Protein AF-A0A0C3Q5L2-F1 (afdb_monomer)

pLDDT: mean 72.26, std 12.94, range [43.62, 95.56]

Structure (mmCIF, N/CA/C/O backbone):
data_AF-A0A0C3Q5L2-F1
#
_entry.id   AF-A0A0C3Q5L2-F1
#
loop_
_atom_site.group_PDB
_atom_site.id
_atom_site.type_symbol
_atom_site.label_atom_id
_atom_site.label_alt_id
_atom_site.label_comp_id
_atom_site.label_asym_id
_atom_site.label_entity_id
_atom_site.label_seq_id
_atom_site.pdbx_PDB_ins_code
_atom_site.Cartn_x
_atom_site.Cartn_y
_atom_site.Cartn_z
_atom_site.occupancy
_atom_site.B_iso_or_equiv
_atom_site.auth_seq_id
_atom_site.auth_comp_id
_atom_site.auth_asym_id
_atom_site.auth_atom_id
_atom_site.pdbx_PDB_model_num
ATOM 1 N N . MET A 1 1 ? -9.678 -14.837 99.992 1.00 43.62 1 MET A N 1
ATOM 2 C CA . MET A 1 1 ? -10.426 -15.796 99.148 1.00 43.62 1 MET A CA 1
ATOM 3 C C . MET A 1 1 ? -9.946 -15.639 97.710 1.00 43.62 1 MET A C 1
ATOM 5 O O . MET A 1 1 ? -10.302 -14.660 97.074 1.00 43.62 1 MET A O 1
ATOM 9 N N . THR A 1 2 ? -9.096 -16.551 97.228 1.00 47.56 2 THR A N 1
ATOM 10 C CA . THR A 1 2 ? -8.549 -16.561 95.856 1.00 47.56 2 THR A CA 1
ATOM 11 C C . THR A 1 2 ? -9.044 -17.826 95.166 1.00 47.56 2 THR A C 1
ATOM 13 O O . THR A 1 2 ? -8.783 -18.924 95.652 1.00 47.56 2 THR A O 1
ATOM 16 N N . THR A 1 3 ? -9.792 -17.677 94.071 1.00 60.19 3 THR A N 1
ATOM 17 C CA . THR A 1 3 ? -10.343 -18.797 93.295 1.00 60.19 3 THR A CA 1
ATOM 18 C C . THR A 1 3 ? -9.450 -19.125 92.098 1.00 60.19 3 THR A C 1
ATOM 20 O O . THR A 1 3 ? -9.036 -18.239 91.349 1.00 60.19 3 THR A O 1
ATOM 23 N N . LYS A 1 4 ? -9.132 -20.415 91.951 1.00 56.88 4 LYS A N 1
AT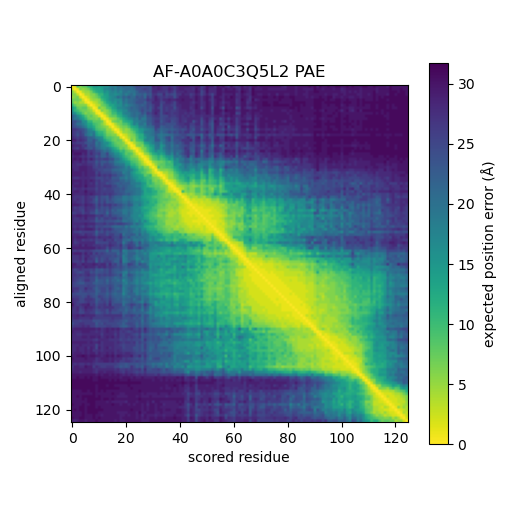OM 24 C CA . LYS A 1 4 ? -8.412 -21.005 90.820 1.00 56.88 4 LYS A CA 1
ATOM 25 C C . LYS A 1 4 ? -9.284 -20.946 89.562 1.00 56.88 4 LYS A C 1
ATOM 27 O O . LYS A 1 4 ? -10.459 -21.296 89.627 1.00 56.88 4 LYS A O 1
ATOM 32 N N . ARG A 1 5 ? -8.705 -20.612 88.403 1.00 53.81 5 ARG A N 1
ATOM 33 C CA . ARG A 1 5 ? -9.307 -20.931 87.099 1.00 53.81 5 ARG A CA 1
ATOM 34 C C . ARG A 1 5 ? -8.330 -21.692 86.203 1.00 53.81 5 ARG A C 1
ATOM 36 O O . ARG A 1 5 ? -7.181 -21.306 86.028 1.00 53.81 5 ARG A O 1
ATOM 43 N N . THR A 1 6 ? -8.851 -22.813 85.724 1.00 68.00 6 THR A N 1
ATOM 44 C CA . THR A 1 6 ? -8.309 -23.863 84.858 1.00 68.00 6 THR A CA 1
ATOM 45 C C . THR A 1 6 ? -7.989 -23.352 83.445 1.00 68.00 6 THR A C 1
ATOM 47 O O . THR A 1 6 ? -8.741 -22.516 82.942 1.00 68.00 6 THR A O 1
ATOM 50 N N . PRO A 1 7 ? -6.951 -23.868 82.759 1.00 60.88 7 PRO A N 1
ATOM 51 C CA . PRO A 1 7 ? -6.738 -23.595 81.341 1.00 60.88 7 PRO A CA 1
ATOM 52 C C . PRO A 1 7 ? -7.686 -24.455 80.492 1.00 60.88 7 PRO A C 1
ATOM 54 O O . PRO A 1 7 ? -7.646 -25.685 80.543 1.00 60.88 7 PRO A O 1
ATOM 57 N N . THR A 1 8 ? -8.549 -23.819 79.701 1.00 66.00 8 THR A N 1
ATOM 58 C CA . THR A 1 8 ? -9.320 -24.503 78.657 1.00 66.00 8 THR A CA 1
ATOM 59 C C . THR A 1 8 ? -8.400 -24.852 77.495 1.00 66.00 8 THR A C 1
ATOM 61 O O . THR A 1 8 ? -7.998 -24.008 76.699 1.00 66.00 8 THR A O 1
ATOM 64 N N . ARG A 1 9 ? -8.076 -26.139 77.462 1.00 56.12 9 ARG A N 1
ATOM 65 C CA . ARG A 1 9 ? -7.599 -26.941 76.342 1.00 56.12 9 ARG A CA 1
ATOM 66 C C . ARG A 1 9 ? -8.452 -26.697 75.086 1.00 56.12 9 ARG A C 1
ATOM 68 O O . ARG A 1 9 ? -9.598 -27.134 75.042 1.00 56.12 9 ARG A O 1
ATOM 75 N N . TYR A 1 10 ? -7.897 -26.018 74.085 1.00 58.53 10 TYR A N 1
ATOM 76 C CA . TYR A 1 10 ? -8.433 -25.998 72.722 1.00 58.53 10 TYR A CA 1
ATOM 77 C C . TYR A 1 10 ? -7.786 -27.145 71.944 1.00 58.53 10 TYR A C 1
ATOM 79 O O . TYR A 1 10 ? -6.732 -26.967 71.342 1.00 58.53 10 TYR A O 1
ATOM 87 N N . ASP A 1 11 ? -8.396 -28.326 72.004 1.00 60.62 11 ASP A N 1
ATOM 88 C CA . ASP A 1 11 ? -8.099 -29.417 71.079 1.00 60.62 11 ASP A CA 1
ATOM 89 C C . ASP A 1 11 ? -9.201 -29.501 70.015 1.00 60.62 11 ASP A C 1
ATOM 91 O O . ASP A 1 11 ? -10.378 -29.292 70.303 1.00 60.62 11 ASP A O 1
ATOM 95 N N . ALA A 1 12 ? -8.766 -29.922 68.827 1.00 54.28 12 ALA A N 1
ATOM 96 C CA . ALA A 1 12 ? -9.536 -30.549 67.753 1.00 54.28 12 ALA A CA 1
ATOM 97 C C . ALA A 1 12 ? -10.274 -29.641 66.746 1.00 54.28 12 ALA A C 1
ATOM 99 O O . ALA A 1 12 ? -11.460 -29.357 66.853 1.00 54.28 12 ALA A O 1
ATOM 100 N N . GLY A 1 13 ? -9.547 -29.324 65.668 1.00 58.78 13 GLY A N 1
ATOM 101 C CA . GLY A 1 13 ? -9.906 -29.784 64.321 1.00 58.78 13 GLY A CA 1
ATOM 102 C C . GLY A 1 13 ? -11.195 -29.241 63.709 1.00 58.78 13 GLY A C 1
ATOM 103 O O . GLY A 1 13 ? -12.243 -29.868 63.810 1.00 58.78 13 GLY A O 1
ATOM 104 N N . SER A 1 14 ? -11.071 -28.160 62.936 1.00 48.72 14 SER A N 1
ATOM 105 C CA . SER A 1 14 ? -12.023 -27.821 61.872 1.00 48.72 14 SER A CA 1
ATOM 106 C C . SER A 1 14 ? -11.490 -28.354 60.531 1.00 48.72 14 SER A C 1
ATOM 108 O O . SER A 1 14 ? -10.518 -27.803 60.009 1.00 48.72 14 SER A O 1
ATOM 110 N N . PRO A 1 15 ? -12.052 -29.435 59.957 1.00 56.50 15 PRO A N 1
ATOM 111 C CA . PRO A 1 15 ? -11.589 -29.998 58.694 1.00 56.50 15 PRO A CA 1
ATOM 112 C C . PRO A 1 15 ? -12.372 -29.430 57.498 1.00 56.50 15 PRO A C 1
ATOM 114 O O . PRO A 1 15 ? -12.921 -30.195 56.707 1.00 56.50 15 PRO A O 1
ATOM 117 N N . SER A 1 16 ? -12.461 -28.103 57.344 1.00 56.97 16 SER A N 1
ATOM 118 C CA . SER A 1 16 ? -13.221 -27.533 56.214 1.00 56.97 16 SER A CA 1
ATOM 119 C C . SER A 1 16 ? -12.604 -26.343 55.478 1.00 56.97 16 SER A C 1
ATOM 121 O O . SER A 1 16 ? -13.147 -25.956 54.447 1.00 56.97 16 SER A O 1
ATOM 123 N N . GLU A 1 17 ? -11.469 -25.785 55.908 1.00 52.47 17 GLU A N 1
ATOM 124 C CA . GLU A 1 17 ? -10.907 -24.587 55.249 1.00 52.47 17 GLU A CA 1
ATOM 125 C C . GLU A 1 17 ? -9.871 -24.875 54.147 1.00 52.47 17 GLU A C 1
ATOM 127 O O . GLU A 1 17 ? -9.525 -23.989 53.370 1.00 52.47 17 GLU A O 1
ATOM 132 N N . SER A 1 18 ? -9.428 -26.123 53.981 1.00 52.34 18 SER A N 1
ATOM 133 C CA . SER A 1 18 ? -8.473 -26.507 52.926 1.00 52.34 18 SER A CA 1
ATOM 134 C C . SER A 1 18 ? -9.115 -26.875 51.578 1.00 52.34 18 SER A C 1
ATOM 136 O O . SER A 1 18 ? -8.404 -27.200 50.632 1.00 52.34 18 SER A O 1
ATOM 138 N N . GLN A 1 19 ? -10.446 -26.810 51.448 1.00 48.56 19 GLN A N 1
ATOM 139 C CA . GLN A 1 19 ? -11.184 -27.293 50.266 1.00 48.56 19 GLN A CA 1
ATOM 140 C C . GLN A 1 19 ? -11.666 -26.185 49.307 1.00 48.56 19 GLN A C 1
ATOM 142 O O . GLN A 1 19 ? -12.458 -26.459 48.404 1.00 48.56 19 GLN A O 1
ATOM 147 N N . LEU A 1 20 ? -11.210 -24.934 49.462 1.00 53.00 20 LEU A N 1
ATOM 148 C CA . LEU A 1 20 ? -11.672 -23.809 48.630 1.00 53.00 20 LEU A CA 1
ATOM 149 C C . LEU A 1 20 ? -10.621 -23.224 47.669 1.00 53.00 20 LEU A C 1
ATOM 151 O O . LEU A 1 20 ? -10.800 -22.110 47.191 1.00 53.00 20 LEU A O 1
ATOM 155 N N . SER A 1 21 ? -9.534 -23.937 47.358 1.00 54.84 21 SER A N 1
ATOM 156 C CA . SER A 1 21 ? -8.513 -23.410 46.431 1.00 54.84 21 SER A CA 1
ATOM 157 C C . SER A 1 21 ? -7.850 -24.481 45.564 1.00 54.84 21 SER A C 1
ATOM 159 O O . SER A 1 21 ? -6.641 -24.497 45.346 1.00 54.84 21 SER A O 1
ATOM 161 N N . THR A 1 22 ? -8.630 -25.446 45.077 1.00 54.16 22 THR A N 1
ATOM 162 C CA . THR A 1 22 ? -8.148 -26.380 44.038 1.00 54.16 22 THR A CA 1
ATOM 163 C C . THR A 1 22 ? -9.282 -26.889 43.155 1.00 54.16 22 THR A C 1
ATOM 165 O O . THR A 1 22 ? -9.264 -28.014 42.666 1.00 54.16 22 THR A O 1
ATOM 168 N N . ARG A 1 23 ? -10.309 -26.063 42.930 1.00 51.97 23 ARG A N 1
ATOM 169 C CA . ARG A 1 23 ? -11.227 -26.321 41.820 1.00 51.97 23 ARG A CA 1
ATOM 170 C C . ARG A 1 23 ? -10.540 -25.802 40.556 1.00 51.97 23 ARG A C 1
ATOM 172 O O . ARG A 1 23 ? -10.365 -24.586 40.471 1.00 51.97 23 ARG A O 1
ATOM 179 N N . PRO A 1 24 ? -10.127 -26.660 39.597 1.00 55.50 24 PRO A N 1
ATOM 180 C CA . PRO A 1 24 ? -9.731 -26.155 38.290 1.00 55.50 24 PRO A CA 1
ATOM 181 C C . PRO A 1 24 ? -10.909 -25.332 37.790 1.00 55.50 24 PRO A C 1
ATOM 183 O O . PRO A 1 24 ? -12.050 -25.788 37.916 1.00 55.50 24 PRO A O 1
ATOM 186 N N . LEU A 1 25 ? -10.643 -24.102 37.338 1.00 62.59 25 LEU A N 1
ATOM 187 C CA . LEU A 1 25 ? -11.670 -23.197 36.843 1.00 62.59 25 LEU A CA 1
ATOM 188 C C . LEU A 1 25 ? -12.572 -23.985 35.898 1.00 62.59 25 LEU A C 1
ATOM 190 O O . LEU A 1 25 ? -12.185 -24.326 34.780 1.00 62.59 25 LEU A O 1
ATOM 194 N N . ARG A 1 26 ? -13.768 -24.316 36.397 1.00 52.78 26 ARG A N 1
ATOM 195 C CA . ARG A 1 26 ? -14.875 -24.810 35.598 1.00 52.78 26 ARG A CA 1
ATOM 196 C C . ARG A 1 26 ? -14.943 -23.828 34.447 1.00 52.78 26 ARG A C 1
ATOM 198 O O . ARG A 1 26 ? -15.073 -22.634 34.702 1.00 52.78 26 ARG A O 1
ATOM 205 N N . THR A 1 27 ? -14.740 -24.331 33.234 1.00 62.75 27 THR A N 1
ATOM 206 C CA . THR A 1 27 ? -14.912 -23.595 31.987 1.00 62.75 27 THR A CA 1
ATOM 207 C C . THR A 1 27 ? -16.255 -22.881 32.063 1.00 62.75 27 THR A C 1
ATOM 209 O O . THR A 1 27 ? -17.316 -23.449 31.815 1.00 62.75 27 THR A O 1
ATOM 212 N N . ASN A 1 28 ? -16.219 -21.635 32.522 1.00 65.12 28 ASN A N 1
ATOM 213 C CA . ASN A 1 28 ? -17.324 -20.741 32.306 1.00 65.12 28 ASN A CA 1
ATOM 214 C C . ASN A 1 28 ? -17.385 -20.604 30.784 1.00 65.12 28 ASN A C 1
ATOM 216 O O . ASN A 1 28 ? -16.325 -20.467 30.155 1.00 65.12 28 ASN A O 1
ATOM 220 N N . PRO A 1 29 ? -18.576 -20.698 30.167 1.00 67.62 29 PRO A N 1
ATOM 221 C CA . PRO A 1 29 ? -18.696 -20.250 28.794 1.00 67.62 29 PRO A CA 1
ATOM 222 C C . PRO A 1 29 ? -18.103 -18.837 28.738 1.00 67.62 29 PRO A C 1
ATOM 224 O O . PRO A 1 29 ? -18.321 -18.067 29.684 1.00 67.62 29 PRO A O 1
ATOM 227 N N . PRO A 1 30 ? -17.301 -18.517 27.708 1.00 64.88 30 PRO A N 1
ATOM 228 C CA . PRO A 1 30 ? -16.722 -17.190 27.582 1.00 64.88 30 PRO A CA 1
ATOM 229 C C . PRO A 1 30 ? -17.859 -16.187 27.750 1.00 64.88 30 PRO A C 1
ATOM 2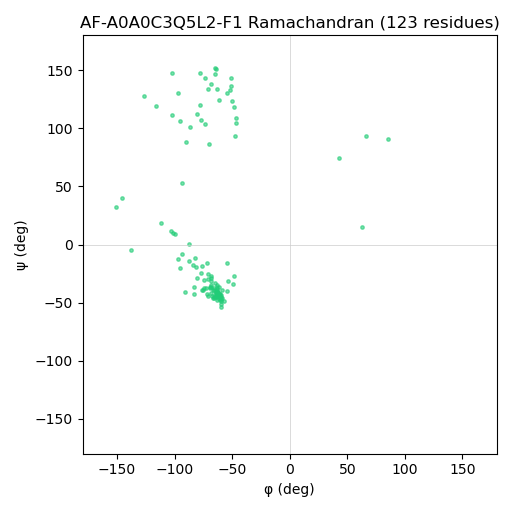31 O O . PRO A 1 30 ? -18.881 -16.289 27.065 1.00 64.88 30 PRO A O 1
ATOM 234 N N . LEU A 1 31 ? -17.724 -15.269 28.715 1.00 71.75 31 LEU A N 1
ATOM 235 C CA . LEU A 1 31 ? -18.654 -14.150 28.821 1.00 71.75 31 LEU A CA 1
ATOM 236 C C . LEU A 1 31 ? -18.724 -13.513 27.434 1.00 71.75 31 LEU A C 1
ATOM 238 O O . LEU A 1 31 ? -17.713 -13.466 26.744 1.00 71.75 31 LEU A O 1
ATOM 242 N N . LEU A 1 32 ? -19.894 -13.043 27.006 1.00 62.38 32 LEU A N 1
ATOM 243 C CA . LEU A 1 32 ? -20.111 -12.547 25.639 1.00 62.38 32 LEU A CA 1
ATOM 244 C C . LEU A 1 32 ? -19.018 -11.549 25.172 1.00 62.38 32 LEU A C 1
ATOM 246 O O . LEU A 1 32 ? -18.699 -11.490 23.989 1.00 62.38 32 LEU A O 1
ATOM 250 N N . GLY A 1 33 ? -18.387 -10.830 26.111 1.00 65.19 33 GLY A N 1
ATOM 251 C CA . GLY A 1 33 ? -17.232 -9.957 25.868 1.00 65.19 33 GLY A CA 1
ATOM 252 C C . GLY A 1 33 ? -15.911 -10.650 25.479 1.00 65.19 33 GLY A C 1
ATOM 253 O O . GLY A 1 33 ? -15.136 -10.066 24.730 1.00 65.19 33 GLY A O 1
ATOM 254 N N . ASP A 1 34 ? -15.659 -11.889 25.908 1.00 64.12 34 ASP A N 1
ATOM 255 C CA . ASP A 1 34 ? -14.439 -12.672 25.619 1.00 64.12 34 ASP A CA 1
ATOM 256 C C . ASP A 1 34 ? -14.422 -13.241 24.181 1.00 64.12 34 ASP A C 1
ATOM 258 O O . ASP A 1 34 ? -13.377 -13.545 23.609 1.00 64.12 34 ASP A O 1
ATOM 262 N N . LEU A 1 35 ? -15.582 -13.305 23.519 1.00 65.56 35 LEU A N 1
ATOM 263 C CA . LEU A 1 35 ? -15.663 -13.672 22.099 1.00 65.56 35 LEU A CA 1
ATOM 264 C C . LEU A 1 35 ? -15.264 -12.523 21.161 1.00 65.56 35 LEU A C 1
ATOM 266 O O . LEU A 1 35 ? -14.828 -12.783 20.042 1.00 65.56 35 LEU A O 1
ATOM 270 N N . SER A 1 36 ? -15.383 -11.268 21.606 1.00 66.31 36 SER A N 1
ATOM 271 C CA . SER A 1 36 ? -15.134 -10.083 20.768 1.00 66.31 36 SER A CA 1
ATOM 272 C C . SER A 1 36 ? -13.655 -9.916 20.395 1.00 66.31 36 SER A C 1
ATOM 274 O O . SER A 1 36 ? -13.323 -9.453 19.302 1.00 66.31 36 SER A O 1
ATOM 276 N N . ASN A 1 37 ? -12.753 -10.347 21.284 1.00 65.56 37 ASN A N 1
ATOM 277 C CA . ASN A 1 37 ? -11.306 -10.216 21.104 1.00 65.56 37 ASN A CA 1
ATOM 278 C C . ASN A 1 37 ? -10.605 -11.503 20.655 1.00 65.56 37 ASN A C 1
ATOM 280 O O . ASN A 1 37 ? -9.374 -11.554 20.610 1.00 65.56 37 ASN A O 1
ATOM 284 N N . ARG A 1 38 ? -11.362 -12.542 20.286 1.00 70.44 38 ARG A N 1
ATOM 285 C CA . ARG A 1 38 ? -10.765 -13.768 19.760 1.00 70.44 38 ARG A CA 1
ATOM 286 C C . ARG A 1 38 ? -10.189 -13.530 18.361 1.00 70.44 38 ARG A C 1
ATOM 288 O O . ARG A 1 38 ? -10.889 -12.973 17.513 1.00 70.44 38 ARG A O 1
ATOM 295 N N . PRO A 1 39 ? -8.954 -13.989 18.079 1.00 68.38 39 PRO A N 1
ATOM 296 C CA . PRO A 1 39 ? -8.444 -13.980 16.722 1.00 68.38 39 PRO A CA 1
ATOM 297 C C . PRO A 1 39 ? -9.359 -14.871 15.867 1.00 68.38 39 PRO A C 1
ATOM 299 O O . PRO A 1 39 ? -9.589 -16.035 16.216 1.00 68.38 39 PRO A O 1
ATOM 302 N N . PRO A 1 40 ? -9.918 -14.339 14.774 1.00 74.75 40 PRO A N 1
ATOM 303 C CA . PRO A 1 40 ? -10.816 -15.098 13.917 1.00 74.75 40 PRO A CA 1
ATOM 304 C C . PRO A 1 40 ? -10.076 -16.282 13.273 1.00 74.75 40 PRO A C 1
ATOM 306 O O . PRO A 1 40 ? -8.860 -16.262 13.069 1.00 74.75 40 PRO A O 1
ATOM 309 N N . ALA A 1 41 ? -10.797 -17.365 12.980 1.00 79.38 41 ALA A N 1
ATOM 310 C CA . ALA A 1 41 ? -10.173 -18.600 12.507 1.00 79.38 41 ALA A CA 1
ATOM 311 C C . ALA A 1 41 ? -9.565 -18.462 11.095 1.00 79.38 41 ALA A C 1
ATOM 313 O O . ALA A 1 41 ? -8.578 -19.141 10.801 1.00 79.38 41 ALA A O 1
ATOM 314 N N . GLY A 1 42 ? -10.094 -17.563 10.256 1.00 85.38 42 GLY A N 1
ATOM 315 C CA . GLY A 1 42 ? -9.656 -17.352 8.873 1.00 85.38 42 GLY A CA 1
ATOM 316 C C . GLY A 1 42 ? -8.362 -16.542 8.732 1.00 85.38 42 GLY A C 1
ATOM 317 O O . GLY A 1 42 ? -8.094 -15.629 9.506 1.00 85.38 42 GLY A O 1
ATOM 318 N N . THR A 1 43 ? -7.558 -16.843 7.709 1.00 80.56 43 THR A N 1
ATOM 319 C CA . THR A 1 43 ? -6.275 -16.160 7.445 1.00 80.56 43 THR A CA 1
ATOM 320 C C . THR A 1 43 ? -6.455 -14.672 7.122 1.00 80.56 43 THR A C 1
ATOM 322 O O . THR A 1 43 ? -5.696 -13.838 7.610 1.00 80.56 43 THR A O 1
ATOM 325 N N . ILE A 1 44 ? -7.482 -14.332 6.336 1.00 83.44 44 ILE A N 1
ATOM 326 C CA . ILE A 1 44 ? -7.797 -12.947 5.948 1.00 83.44 44 ILE A CA 1
ATOM 327 C C . ILE A 1 44 ? -8.346 -12.180 7.152 1.00 83.44 44 ILE A C 1
ATOM 329 O O . ILE A 1 44 ? -7.895 -11.074 7.444 1.00 83.44 44 ILE A O 1
ATOM 333 N N . ASP A 1 45 ? -9.245 -12.804 7.910 1.00 79.44 45 ASP A N 1
ATOM 334 C CA . ASP A 1 45 ? -9.813 -12.193 9.106 1.00 79.44 45 ASP A CA 1
ATOM 335 C C . ASP A 1 45 ? -8.737 -11.936 10.170 1.00 79.44 45 ASP A C 1
ATOM 337 O O . ASP A 1 45 ? -8.770 -10.905 10.840 1.00 79.44 45 ASP A O 1
ATOM 341 N N . ARG A 1 46 ? -7.739 -12.826 10.310 1.00 80.69 46 ARG A N 1
ATOM 342 C CA . ARG A 1 46 ? -6.585 -12.592 11.198 1.00 80.69 46 ARG A CA 1
ATOM 343 C C . ARG A 1 46 ? -5.766 -11.401 10.746 1.00 80.69 46 ARG A C 1
ATOM 345 O O . ARG A 1 46 ? -5.330 -10.626 11.590 1.00 80.69 46 ARG A O 1
ATOM 352 N N . TRP A 1 47 ? -5.562 -11.245 9.443 1.00 79.06 47 TRP A N 1
ATOM 353 C CA . TRP A 1 47 ? -4.819 -10.114 8.902 1.00 79.06 47 TRP A CA 1
ATOM 354 C C . TRP A 1 47 ? -5.551 -8.794 9.166 1.00 79.06 47 TRP A C 1
ATOM 356 O O . TRP A 1 47 ? -4.948 -7.848 9.667 1.00 79.06 47 TRP A O 1
ATOM 366 N N . ILE A 1 48 ? -6.866 -8.751 8.936 1.00 80.25 48 ILE A N 1
ATOM 367 C CA . ILE A 1 48 ? -7.709 -7.590 9.255 1.00 80.25 48 ILE A CA 1
ATOM 368 C C . ILE A 1 48 ? -7.684 -7.303 10.762 1.00 80.25 48 ILE A C 1
ATOM 370 O O . ILE A 1 48 ? -7.506 -6.156 11.167 1.00 80.25 48 ILE A O 1
ATOM 374 N N . TRP A 1 49 ? -7.796 -8.337 11.600 1.00 80.00 49 TRP A N 1
ATOM 375 C CA . TRP A 1 49 ? -7.721 -8.220 13.057 1.00 80.00 49 TRP A CA 1
ATOM 376 C C . TRP A 1 49 ? -6.365 -7.675 13.523 1.00 80.00 49 TRP A C 1
ATOM 378 O O . TRP A 1 49 ? -6.324 -6.742 14.318 1.00 80.00 49 TRP A O 1
ATOM 388 N N . GLN A 1 50 ? -5.252 -8.165 12.971 1.00 77.75 50 GLN A N 1
ATOM 389 C CA . GLN A 1 50 ? -3.909 -7.660 13.271 1.00 77.75 50 GLN A CA 1
ATOM 390 C C . GLN A 1 50 ? -3.740 -6.202 12.847 1.00 77.75 50 GLN A C 1
ATOM 392 O O . GLN A 1 50 ? -3.205 -5.402 13.610 1.00 77.75 50 GLN A O 1
ATOM 397 N N . LYS A 1 51 ? -4.215 -5.831 11.653 1.00 75.81 51 LYS A N 1
ATOM 398 C CA . LYS A 1 51 ? -4.172 -4.440 11.185 1.00 75.81 51 LYS A CA 1
ATOM 399 C C . LYS A 1 51 ? -5.020 -3.529 12.067 1.00 75.81 51 LYS A C 1
ATOM 401 O O . LYS A 1 51 ? -4.557 -2.445 12.408 1.00 75.81 51 LYS A O 1
ATOM 406 N N . ARG A 1 52 ? -6.198 -3.987 12.504 1.00 74.31 52 ARG A N 1
ATOM 407 C CA . ARG A 1 52 ? -7.050 -3.274 13.465 1.00 74.31 52 ARG A CA 1
ATOM 408 C C . ARG A 1 52 ? -6.333 -3.066 14.800 1.00 74.31 52 ARG A C 1
ATOM 410 O O . ARG A 1 52 ? -6.252 -1.936 15.263 1.00 74.31 52 ARG A O 1
ATOM 417 N N . MET A 1 53 ? -5.722 -4.116 15.346 1.00 75.38 53 MET A N 1
ATOM 418 C CA . MET A 1 53 ? -4.965 -4.064 16.604 1.00 75.38 53 MET A CA 1
ATOM 419 C C . MET A 1 53 ? -3.735 -3.147 16.517 1.00 75.38 53 MET A C 1
ATOM 421 O O . MET A 1 53 ? -3.453 -2.394 17.442 1.00 75.38 53 MET A O 1
ATOM 425 N N . TRP A 1 54 ? -3.022 -3.135 15.388 1.00 71.69 54 TRP A N 1
ATOM 426 C CA . TRP A 1 54 ? -1.902 -2.211 15.156 1.00 71.69 54 TRP A CA 1
ATOM 427 C C . TRP A 1 54 ? -2.355 -0.752 15.089 1.00 71.69 54 TRP A C 1
ATOM 429 O O . TRP A 1 54 ? -1.690 0.137 15.612 1.00 71.69 54 TRP A O 1
ATOM 439 N N . VAL A 1 55 ? -3.507 -0.518 14.465 1.00 68.81 55 VAL A N 1
ATOM 440 C CA . VAL A 1 55 ? -4.157 0.791 14.363 1.00 68.81 55 VAL A CA 1
ATOM 441 C C . VAL A 1 55 ? -4.739 1.254 15.707 1.00 68.81 55 VAL A C 1
ATOM 443 O O . VAL A 1 55 ? -4.912 2.452 15.921 1.00 68.81 55 VAL A O 1
ATOM 446 N N . GLU A 1 56 ? -5.077 0.337 16.609 1.00 64.88 56 GLU A N 1
ATOM 447 C CA . GLU A 1 56 ? -5.459 0.635 17.995 1.00 64.88 56 GLU A CA 1
ATOM 448 C C . GLU A 1 56 ? -4.231 0.878 18.891 1.00 64.88 56 GLU A C 1
ATOM 450 O O . GLU A 1 56 ? -4.316 1.652 19.835 1.00 64.88 56 GLU A O 1
ATOM 455 N N . SER A 1 57 ? -3.080 0.269 18.581 1.00 63.50 57 SER A N 1
ATOM 456 C CA . SER A 1 57 ? -1.887 0.283 19.441 1.00 63.50 57 SER A CA 1
ATOM 457 C C . SER A 1 57 ? -0.938 1.470 19.234 1.00 63.50 57 SER A C 1
ATOM 459 O O . SER A 1 57 ? -0.047 1.669 20.062 1.00 63.50 57 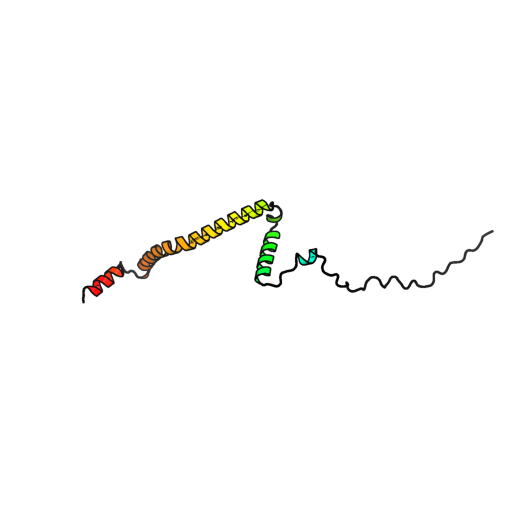SER A O 1
ATOM 461 N N . THR A 1 58 ? -1.052 2.254 18.159 1.00 76.38 58 THR A N 1
ATOM 462 C CA . THR A 1 58 ? -0.203 3.442 17.989 1.00 76.38 58 THR A CA 1
ATOM 463 C C . THR A 1 58 ? -0.724 4.576 18.874 1.00 76.38 58 THR A C 1
ATOM 465 O O . THR A 1 58 ? -1.752 5.174 18.587 1.00 76.38 58 THR A O 1
ATOM 468 N N . SER A 1 59 ? -0.010 4.883 19.963 1.00 55.00 59 SER A N 1
ATOM 469 C CA . SER A 1 59 ? -0.430 5.787 21.053 1.00 55.00 59 SER A CA 1
ATOM 470 C C . SER A 1 59 ? -0.873 7.205 20.660 1.00 55.00 59 SER A C 1
ATOM 472 O O . SER A 1 59 ? -1.487 7.888 21.469 1.00 55.00 59 SER A O 1
ATOM 474 N N . ALA A 1 60 ? -0.579 7.679 19.447 1.00 64.81 60 ALA A N 1
ATOM 475 C CA . ALA A 1 60 ? -1.170 8.919 18.935 1.00 64.81 60 ALA A CA 1
ATOM 476 C C . ALA A 1 60 ? -2.629 8.699 18.494 1.00 64.81 60 ALA A C 1
ATOM 478 O O . ALA A 1 60 ? -3.501 9.504 18.780 1.00 64.81 60 ALA A O 1
ATOM 479 N N . MET A 1 61 ? -2.924 7.557 17.873 1.00 64.62 61 MET A N 1
ATOM 480 C CA . MET A 1 61 ? -4.236 7.178 17.347 1.00 64.62 61 MET A CA 1
ATOM 481 C C . MET A 1 61 ? -5.263 6.832 18.437 1.00 64.62 61 MET A C 1
ATOM 483 O O . MET A 1 61 ? -6.452 6.754 18.140 1.00 64.62 61 MET A O 1
ATOM 487 N N . THR A 1 62 ? -4.809 6.588 19.671 1.00 66.69 62 THR A N 1
ATOM 488 C CA . THR A 1 62 ? -5.674 6.423 20.852 1.00 66.69 62 THR A CA 1
ATOM 489 C C . THR A 1 62 ? -6.122 7.760 21.439 1.00 66.69 62 THR A C 1
ATOM 491 O O . THR A 1 62 ? -7.104 7.786 22.174 1.00 66.69 62 THR A O 1
ATOM 494 N N . MET A 1 63 ? -5.412 8.848 21.119 1.00 79.00 63 MET A N 1
ATOM 495 C CA . MET A 1 63 ? -5.723 10.211 21.566 1.00 79.00 63 MET A CA 1
ATOM 496 C C . MET A 1 63 ? -6.548 10.993 20.538 1.00 79.00 63 MET A C 1
ATOM 498 O O . MET A 1 63 ? -7.190 11.970 20.907 1.00 79.00 63 MET A O 1
ATOM 502 N N . LEU A 1 64 ? -6.532 10.573 19.267 1.00 78.44 64 LEU A N 1
ATOM 503 C CA . LEU A 1 64 ? -7.377 11.143 18.217 1.00 78.44 64 LEU A CA 1
ATOM 504 C C . LEU A 1 64 ? -8.831 10.694 18.379 1.00 78.44 64 LEU A C 1
ATOM 506 O O . LEU A 1 64 ? -9.110 9.528 18.680 1.00 78.44 64 LEU A O 1
ATOM 510 N N . GLU A 1 65 ? -9.763 11.597 18.087 1.00 83.19 65 GLU A N 1
ATOM 511 C CA . GLU A 1 65 ? -11.177 11.242 18.062 1.00 83.19 65 GLU A CA 1
ATOM 512 C C . GLU A 1 65 ? -11.471 10.220 16.941 1.00 83.19 65 GLU A C 1
ATOM 514 O O . GLU A 1 65 ? -10.798 10.209 15.900 1.00 83.19 65 GLU A O 1
ATOM 519 N N . PRO A 1 66 ? -12.505 9.363 17.088 1.00 75.44 66 PRO A N 1
ATOM 520 C CA . PRO A 1 66 ? -12.838 8.337 16.093 1.00 75.44 66 PRO A CA 1
ATOM 521 C C . PRO A 1 66 ? -13.032 8.889 14.672 1.00 75.44 66 PRO A C 1
ATOM 523 O O . PRO A 1 66 ? -12.715 8.217 13.688 1.00 75.44 66 PRO A O 1
ATOM 526 N N . TRP A 1 67 ? -13.519 10.126 14.566 1.00 81.69 67 TRP A N 1
ATOM 527 C CA . TRP A 1 67 ? -13.736 10.823 13.300 1.00 81.69 67 TRP A CA 1
ATOM 528 C C . TRP A 1 67 ? -12.431 11.334 12.674 1.00 81.69 67 TRP A C 1
ATOM 530 O O . TRP A 1 67 ? -12.249 11.218 11.462 1.00 81.69 67 TRP A O 1
ATOM 540 N N . GLU A 1 68 ? -11.490 11.835 13.479 1.00 84.50 68 GLU A N 1
ATOM 541 C CA . GLU A 1 68 ? -10.182 12.308 13.001 1.00 84.50 68 GLU A CA 1
ATOM 542 C C . GLU A 1 68 ? -9.341 11.152 12.457 1.00 84.50 68 GLU A C 1
ATOM 544 O O . GLU A 1 68 ? -8.705 11.261 11.409 1.00 84.50 68 GLU A O 1
ATOM 549 N N . LYS A 1 69 ? -9.408 9.993 13.115 1.00 80.12 69 LYS A N 1
ATOM 550 C CA . LYS A 1 69 ? -8.785 8.755 12.639 1.00 80.12 69 LYS A CA 1
ATOM 551 C C . LYS A 1 69 ? -9.301 8.341 11.257 1.00 80.12 69 LYS A C 1
ATOM 553 O O . LYS A 1 69 ? -8.519 7.883 10.418 1.00 80.12 69 LYS A O 1
ATOM 558 N N . LEU A 1 70 ? -10.600 8.522 11.007 1.00 82.88 70 LEU A N 1
ATOM 559 C CA . LEU A 1 70 ? -11.210 8.268 9.702 1.00 82.88 70 LEU A CA 1
ATOM 560 C C . LEU A 1 70 ? -10.680 9.252 8.651 1.00 82.88 70 LEU A C 1
ATOM 562 O O . LEU A 1 70 ? -10.284 8.814 7.571 1.00 82.88 70 LEU A O 1
ATOM 566 N N . LEU A 1 71 ? -10.578 10.545 8.980 1.00 87.19 71 LEU A N 1
ATOM 567 C CA . LEU A 1 71 ? -9.997 11.555 8.087 1.00 87.19 71 LEU A CA 1
ATOM 568 C C . LEU A 1 71 ? -8.541 11.239 7.723 1.00 87.19 71 LEU A C 1
ATOM 570 O O . LEU A 1 71 ? -8.193 11.256 6.544 1.00 87.19 71 LEU A O 1
ATOM 574 N N . VAL A 1 72 ? -7.702 10.885 8.702 1.00 86.62 72 VAL A N 1
ATOM 575 C CA . VAL A 1 72 ? -6.298 10.509 8.460 1.00 86.62 72 VAL A CA 1
ATOM 576 C C . VAL A 1 72 ? -6.206 9.288 7.547 1.00 86.62 72 VAL A C 1
ATOM 578 O O . VAL A 1 72 ? -5.396 9.275 6.621 1.00 86.62 72 VAL A O 1
ATOM 581 N N . CYS A 1 73 ? -7.051 8.276 7.761 1.00 84.62 73 CYS A N 1
ATOM 582 C CA . CYS A 1 73 ? -7.074 7.087 6.914 1.00 84.62 73 CYS A CA 1
ATOM 583 C C . CYS A 1 73 ? -7.457 7.440 5.468 1.00 84.62 73 CYS A C 1
ATOM 585 O O . CYS A 1 73 ? -6.754 7.049 4.537 1.00 84.62 73 CYS A O 1
ATOM 587 N N . VAL A 1 74 ? -8.499 8.255 5.274 1.00 88.75 74 VAL A N 1
ATOM 588 C CA . VAL A 1 74 ? -8.925 8.722 3.946 1.00 88.75 74 VAL A CA 1
ATOM 589 C C . VAL A 1 74 ? -7.805 9.499 3.256 1.00 88.75 74 VAL A C 1
ATOM 591 O O . VAL A 1 74 ? -7.424 9.142 2.144 1.00 88.75 74 VAL A O 1
ATOM 594 N N . VAL A 1 75 ? -7.207 10.493 3.916 1.00 92.75 75 VAL A N 1
ATOM 595 C CA . VAL A 1 75 ? -6.109 11.288 3.340 1.00 92.75 75 VAL A CA 1
ATOM 596 C C . VAL A 1 75 ? -4.910 10.405 2.994 1.00 92.75 75 VAL A C 1
ATOM 598 O O . VAL A 1 75 ? -4.367 10.506 1.896 1.00 92.75 75 VAL A O 1
ATOM 601 N N . PHE A 1 76 ? -4.524 9.491 3.883 1.00 90.12 76 PHE A N 1
ATOM 602 C CA . PHE A 1 76 ? -3.421 8.568 3.630 1.00 90.12 76 PHE A CA 1
ATOM 603 C C . PHE A 1 76 ? -3.698 7.662 2.424 1.00 90.12 76 PHE A C 1
ATOM 605 O O . PHE A 1 76 ? -2.835 7.502 1.560 1.00 90.12 76 PHE A O 1
ATOM 612 N N . THR A 1 77 ? -4.909 7.104 2.324 1.00 90.44 77 THR A N 1
ATOM 613 C CA . THR A 1 77 ? -5.293 6.283 1.168 1.00 90.44 77 THR A CA 1
ATOM 614 C C . THR A 1 77 ? -5.352 7.092 -0.126 1.00 90.44 77 THR A C 1
ATOM 616 O O . THR A 1 77 ? -4.902 6.598 -1.158 1.00 90.44 77 THR A O 1
ATOM 619 N N . LEU A 1 78 ? -5.808 8.347 -0.094 1.00 95.12 78 LEU A N 1
ATOM 620 C CA . LEU A 1 78 ? -5.794 9.243 -1.253 1.00 95.12 78 LEU A CA 1
ATOM 621 C C . LEU A 1 78 ? -4.369 9.543 -1.721 1.00 95.12 78 LEU A C 1
ATOM 623 O O . LEU A 1 78 ? -4.085 9.466 -2.915 1.00 95.12 78 LEU A O 1
ATOM 627 N N . ILE A 1 79 ? -3.453 9.828 -0.795 1.00 95.56 79 ILE A N 1
ATOM 628 C CA . ILE A 1 79 ? -2.044 10.064 -1.128 1.00 95.56 79 ILE A CA 1
ATOM 629 C C . ILE A 1 79 ? -1.432 8.795 -1.724 1.00 95.56 79 ILE A C 1
ATOM 631 O O . ILE A 1 79 ? -0.812 8.858 -2.782 1.00 95.56 79 ILE A O 1
ATOM 635 N N . MET A 1 80 ? -1.641 7.635 -1.096 1.00 94.00 80 MET A N 1
ATOM 636 C CA . MET A 1 80 ? -1.085 6.365 -1.576 1.00 94.00 80 MET A CA 1
ATOM 637 C C . MET A 1 80 ? -1.639 5.949 -2.937 1.00 94.00 80 MET A C 1
ATOM 639 O O . MET A 1 80 ? -0.877 5.509 -3.794 1.00 94.00 80 MET A O 1
ATOM 643 N N . THR A 1 81 ? -2.941 6.111 -3.169 1.00 95.44 81 THR A N 1
ATOM 644 C CA . THR A 1 81 ? -3.563 5.808 -4.467 1.00 95.44 81 THR A CA 1
ATOM 645 C C . THR A 1 81 ? -3.106 6.779 -5.547 1.00 95.44 81 THR A C 1
ATOM 647 O O . THR A 1 81 ? -2.754 6.330 -6.633 1.00 95.44 81 THR A O 1
ATOM 650 N N . THR A 1 82 ? -3.012 8.078 -5.250 1.00 93.44 82 THR A N 1
ATOM 651 C CA . THR A 1 82 ? -2.477 9.080 -6.188 1.00 93.44 82 THR A CA 1
ATOM 652 C C . THR A 1 82 ? -1.012 8.805 -6.512 1.00 93.44 82 THR A C 1
ATOM 654 O O . THR A 1 82 ? -0.609 8.901 -7.666 1.00 93.44 82 THR A O 1
ATOM 657 N N . PHE A 1 83 ? -0.213 8.405 -5.523 1.00 94.88 83 PHE A N 1
ATOM 658 C CA . PHE A 1 83 ? 1.188 8.051 -5.724 1.00 94.88 83 PHE A CA 1
ATOM 659 C C . PHE A 1 83 ? 1.332 6.783 -6.569 1.00 94.88 83 PHE A C 1
ATOM 661 O O . PHE A 1 83 ? 2.095 6.771 -7.531 1.00 94.88 83 PHE A O 1
ATOM 668 N N . ALA A 1 84 ? 0.553 5.742 -6.269 1.00 94.81 84 ALA A N 1
ATOM 669 C CA . ALA A 1 84 ? 0.514 4.521 -7.065 1.00 94.81 84 ALA A CA 1
ATOM 670 C C . ALA A 1 84 ? 0.080 4.815 -8.507 1.00 94.81 84 ALA A C 1
ATOM 672 O O . ALA A 1 84 ? 0.758 4.411 -9.445 1.00 94.81 84 ALA A O 1
ATOM 673 N N . PHE A 1 85 ? -1.004 5.568 -8.693 1.00 94.38 85 PHE A N 1
ATOM 674 C CA . PHE A 1 85 ? -1.496 5.963 -10.010 1.00 94.38 85 PHE A CA 1
ATOM 675 C C . PHE A 1 85 ? -0.468 6.807 -10.769 1.00 94.38 85 PHE A C 1
ATOM 677 O O . PHE A 1 85 ? -0.203 6.551 -11.940 1.00 94.38 85 PHE A O 1
ATOM 684 N N . GLY A 1 86 ? 0.175 7.755 -10.084 1.00 91.81 86 GLY A N 1
ATOM 685 C CA . GLY A 1 86 ? 1.285 8.539 -10.606 1.00 91.81 86 GLY A CA 1
ATOM 686 C C . GLY A 1 86 ? 2.425 7.643 -11.073 1.00 91.81 86 GLY A C 1
ATOM 687 O O . GLY A 1 86 ? 2.850 7.765 -12.209 1.00 91.81 86 GLY A O 1
ATOM 688 N N . ILE A 1 87 ? 2.862 6.674 -10.270 1.00 92.06 87 ILE A N 1
ATOM 689 C CA . ILE A 1 87 ? 3.887 5.706 -10.676 1.00 92.06 87 ILE A CA 1
ATOM 690 C C . ILE A 1 87 ? 3.432 4.914 -11.904 1.00 92.06 87 ILE A C 1
ATOM 692 O O . ILE A 1 87 ? 4.133 4.897 -12.909 1.00 92.06 87 ILE A O 1
ATOM 696 N N . PHE A 1 88 ? 2.259 4.285 -11.873 1.00 91.31 88 PHE A N 1
ATOM 697 C CA . PHE A 1 88 ? 1.820 3.431 -12.978 1.00 91.31 88 PHE A CA 1
ATOM 698 C C . PHE A 1 88 ? 1.601 4.197 -14.284 1.00 91.31 88 PHE A C 1
ATOM 700 O O . PHE A 1 88 ? 1.856 3.651 -15.353 1.00 91.31 88 PHE A O 1
ATOM 707 N N . HIS A 1 89 ? 1.162 5.451 -14.213 1.00 88.75 89 HIS A N 1
ATOM 708 C CA . HIS A 1 89 ? 0.862 6.253 -15.393 1.00 88.75 89 HIS A CA 1
ATOM 709 C C . HIS A 1 89 ? 2.068 7.069 -15.891 1.00 88.75 89 HIS A C 1
ATOM 711 O O . HIS A 1 89 ? 2.311 7.169 -17.092 1.00 88.75 89 HIS A O 1
ATOM 717 N N . TYR A 1 90 ? 2.851 7.656 -14.986 1.00 85.62 90 TYR A N 1
ATOM 718 C CA . TYR A 1 90 ? 3.973 8.543 -15.317 1.00 85.62 90 TYR A CA 1
ATOM 719 C C . TYR A 1 90 ? 5.256 7.775 -15.643 1.00 85.62 90 TYR A C 1
ATOM 721 O O . TYR A 1 90 ? 6.012 8.167 -16.535 1.00 85.62 90 TYR A O 1
ATOM 729 N N . LEU A 1 91 ? 5.505 6.659 -14.952 1.00 81.31 91 LEU A N 1
ATOM 730 C CA . LEU A 1 91 ? 6.736 5.889 -15.100 1.00 81.31 91 LEU A CA 1
ATOM 731 C C . LEU A 1 91 ? 6.913 5.268 -16.500 1.00 81.31 91 LEU A C 1
ATOM 733 O O . LEU A 1 91 ? 8.004 5.434 -17.042 1.00 81.31 91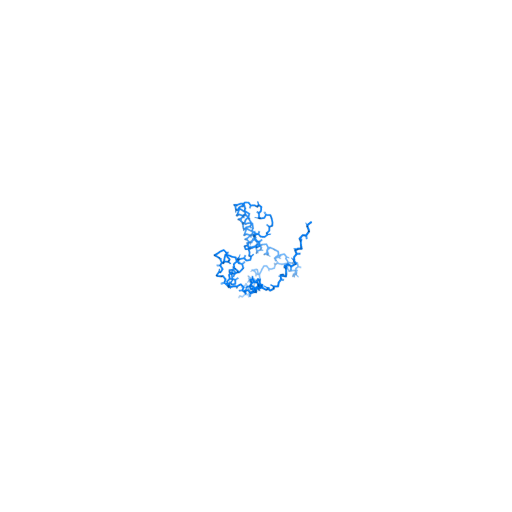 LEU A O 1
ATOM 737 N N . PRO A 1 92 ? 5.913 4.643 -17.164 1.00 83.38 92 PRO A N 1
ATOM 738 C CA . PRO A 1 92 ? 6.115 4.129 -18.524 1.00 83.38 92 PRO A CA 1
ATOM 739 C C . PRO A 1 92 ? 6.414 5.244 -19.537 1.00 83.38 92 PRO A C 1
ATOM 741 O O . PRO A 1 92 ? 7.243 5.056 -20.429 1.00 83.38 92 PRO A O 1
ATOM 744 N N . HIS A 1 93 ? 5.805 6.424 -19.373 1.00 81.19 93 HIS A N 1
ATOM 745 C CA . HIS A 1 93 ? 6.069 7.574 -20.239 1.00 81.19 93 HIS A CA 1
ATOM 746 C C . HIS A 1 93 ? 7.512 8.078 -20.084 1.00 81.19 93 HIS A C 1
ATOM 748 O O . HIS A 1 93 ? 8.221 8.265 -21.074 1.00 81.19 93 HIS A O 1
ATOM 754 N N . HIS A 1 94 ? 7.986 8.216 -18.843 1.00 82.75 94 HIS A N 1
ATOM 755 C CA . HIS A 1 94 ? 9.361 8.634 -18.565 1.00 82.75 94 HIS A CA 1
ATOM 756 C C . HIS A 1 94 ? 10.406 7.586 -18.954 1.00 82.75 94 HIS A C 1
ATOM 758 O O . HIS A 1 94 ? 11.474 7.946 -19.457 1.00 82.75 94 HIS A O 1
ATOM 764 N N . LEU A 1 95 ? 10.102 6.298 -18.779 1.00 83.94 95 LEU A N 1
ATOM 765 C CA . LEU A 1 95 ? 10.991 5.215 -19.189 1.00 83.94 95 LEU A CA 1
ATOM 766 C C . LEU A 1 95 ? 11.237 5.221 -20.696 1.00 83.94 95 LEU A C 1
ATOM 768 O O . LEU A 1 95 ? 12.366 4.978 -21.102 1.00 83.94 95 LEU A O 1
ATOM 772 N N . HIS A 1 96 ? 10.244 5.554 -21.526 1.00 82.81 96 HIS A N 1
ATOM 773 C CA . HIS A 1 96 ? 10.429 5.596 -22.979 1.00 82.81 96 HIS A CA 1
ATOM 774 C C . HIS A 1 96 ? 11.440 6.673 -23.413 1.00 82.81 96 HIS A C 1
ATOM 776 O O . HIS A 1 96 ? 12.312 6.422 -24.248 1.00 82.81 96 HIS A O 1
ATOM 782 N N . VAL A 1 97 ? 11.389 7.853 -22.785 1.00 81.56 97 VAL A N 1
ATOM 783 C CA . VAL A 1 97 ? 12.324 8.959 -23.055 1.00 81.56 97 VAL A CA 1
ATOM 784 C C . VAL A 1 97 ? 13.742 8.613 -22.600 1.00 81.56 97 VAL A C 1
ATOM 786 O O . VAL A 1 97 ? 14.712 8.849 -23.324 1.00 81.56 97 VAL A O 1
ATOM 789 N N . ILE A 1 98 ? 13.875 8.036 -21.402 1.00 84.50 98 ILE A N 1
ATOM 790 C CA . ILE A 1 98 ? 15.176 7.644 -20.850 1.00 84.50 98 ILE A CA 1
ATOM 791 C C . ILE A 1 98 ? 15.751 6.468 -21.637 1.00 84.50 98 ILE A C 1
ATOM 793 O O . ILE A 1 98 ? 16.945 6.463 -21.904 1.00 84.50 98 ILE A O 1
ATOM 797 N N . TYR A 1 99 ? 14.923 5.519 -22.073 1.00 83.81 99 TYR A N 1
ATOM 798 C CA . TYR A 1 99 ? 15.345 4.374 -22.874 1.00 83.81 99 TYR A CA 1
ATOM 799 C C . TYR A 1 99 ? 15.951 4.800 -24.213 1.00 83.81 99 TYR A C 1
ATOM 801 O O . TYR A 1 99 ? 17.011 4.303 -24.579 1.00 83.81 99 TYR A O 1
ATOM 809 N N . GLY A 1 100 ? 15.347 5.769 -24.911 1.00 77.25 100 GLY A N 1
ATOM 810 C CA . GLY A 1 100 ? 15.906 6.304 -26.157 1.00 77.25 100 GLY A CA 1
ATOM 811 C C . GLY A 1 100 ? 17.297 6.921 -25.967 1.00 77.25 100 GLY A C 1
ATOM 812 O O . GLY A 1 100 ? 18.214 6.644 -26.738 1.00 77.25 100 GLY A O 1
ATOM 813 N N . ARG A 1 101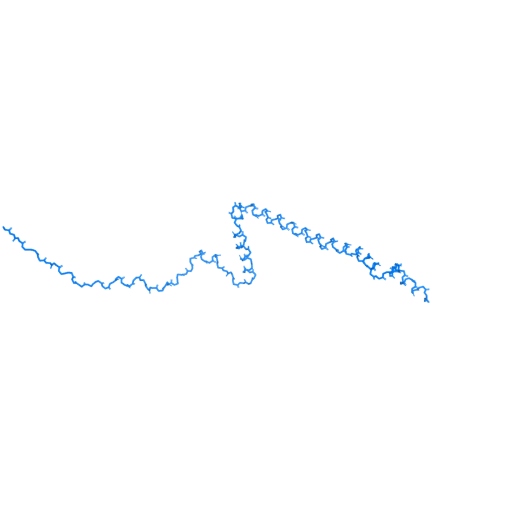 ? 17.486 7.693 -24.889 1.00 79.38 101 ARG A N 1
ATOM 814 C CA . ARG A 1 101 ? 18.791 8.284 -24.547 1.00 79.38 101 ARG A CA 1
ATOM 815 C C . ARG A 1 101 ? 19.789 7.243 -24.041 1.00 79.38 101 ARG A C 1
ATOM 817 O O . ARG A 1 101 ? 20.942 7.262 -24.444 1.00 79.38 101 ARG A O 1
ATOM 824 N N . ALA A 1 102 ? 19.359 6.312 -23.195 1.00 82.31 102 ALA A N 1
ATOM 825 C CA . ALA A 1 102 ? 20.200 5.233 -22.691 1.00 82.31 102 ALA A CA 1
ATOM 826 C C . ALA A 1 102 ? 20.693 4.349 -23.838 1.00 82.31 102 ALA A C 1
ATOM 828 O O . ALA A 1 102 ? 21.871 4.026 -23.875 1.00 82.31 102 ALA A O 1
ATOM 829 N N . LYS A 1 103 ? 19.828 4.037 -24.812 1.00 78.56 103 LYS A N 1
ATOM 830 C CA . LYS A 1 103 ? 20.196 3.325 -26.039 1.00 78.56 103 LYS A CA 1
ATOM 831 C C . LYS A 1 103 ? 21.260 4.085 -26.833 1.00 78.56 103 LYS A C 1
ATOM 833 O O . LYS A 1 103 ? 22.231 3.467 -27.253 1.00 78.56 103 LYS A O 1
ATOM 838 N N . TYR A 1 104 ? 21.103 5.400 -26.988 1.00 72.69 104 TYR A N 1
ATOM 839 C CA . TYR A 1 104 ? 22.091 6.250 -27.657 1.00 72.69 104 TYR A CA 1
ATOM 840 C C . TYR A 1 104 ? 23.461 6.188 -26.965 1.00 72.69 104 TYR A C 1
ATOM 842 O O . TYR A 1 104 ? 24.475 5.968 -27.618 1.00 72.69 104 TYR A O 1
ATOM 850 N N . TYR A 1 105 ? 23.491 6.293 -25.634 1.00 80.00 105 TYR A N 1
ATOM 851 C CA . TYR A 1 105 ? 24.746 6.246 -24.882 1.00 80.00 105 TYR A CA 1
ATOM 852 C C . TYR A 1 105 ? 25.356 4.840 -24.768 1.00 80.00 105 TYR A C 1
ATOM 854 O O . TYR A 1 105 ? 26.575 4.730 -24.691 1.00 80.00 105 TYR A O 1
ATOM 862 N N . LEU A 1 106 ? 24.547 3.772 -24.744 1.00 77.50 106 LEU A N 1
ATOM 863 C CA . LEU A 1 106 ? 25.047 2.395 -24.624 1.00 77.50 106 LEU A CA 1
ATOM 864 C C . LEU A 1 106 ? 25.494 1.795 -25.958 1.00 77.50 106 LEU A C 1
ATOM 866 O O . LEU A 1 106 ? 26.489 1.080 -25.985 1.00 77.50 106 LEU A O 1
ATOM 870 N N . LEU A 1 107 ? 24.726 2.005 -27.032 1.00 79.19 107 LEU A N 1
ATOM 871 C CA . LEU A 1 107 ? 24.995 1.384 -28.332 1.00 79.19 107 LEU A CA 1
ATOM 872 C C . LEU A 1 107 ? 25.767 2.300 -29.284 1.00 79.19 107 LEU A C 1
ATOM 874 O O . LEU A 1 107 ?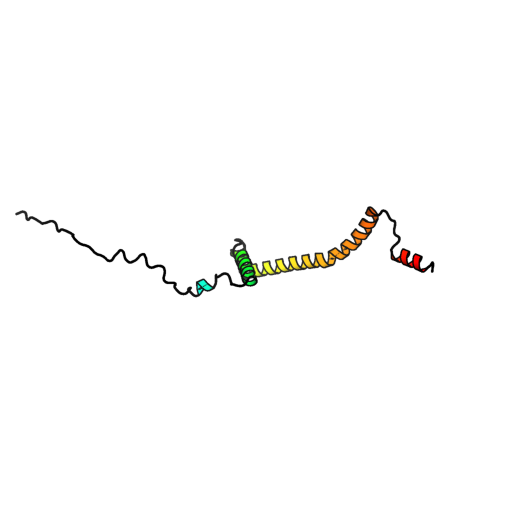 26.264 1.809 -30.290 1.00 79.19 107 LEU A O 1
ATOM 878 N N . GLY A 1 108 ? 25.888 3.595 -28.971 1.00 67.88 108 GLY A N 1
ATOM 879 C CA . GLY A 1 108 ? 26.664 4.546 -29.771 1.00 67.88 108 GLY A CA 1
ATOM 880 C C . GLY A 1 108 ? 26.147 4.739 -31.199 1.00 67.88 108 GLY A C 1
ATOM 881 O O . GLY A 1 108 ? 26.876 5.262 -32.031 1.00 67.88 108 GLY A O 1
ATOM 882 N N . ASP A 1 109 ? 24.922 4.294 -31.487 1.00 58.50 109 ASP A N 1
ATOM 883 C CA . ASP A 1 109 ? 24.374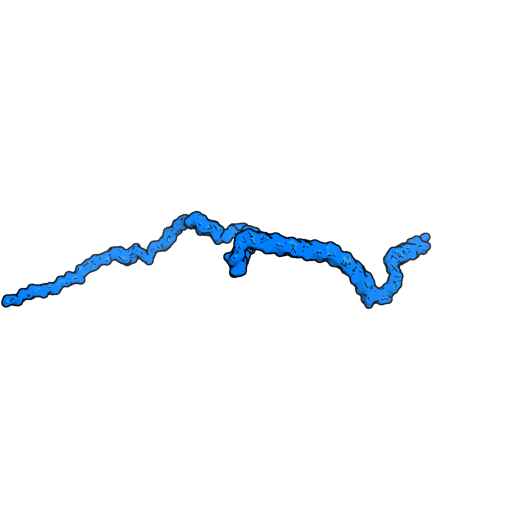 4.247 -32.839 1.00 58.50 109 ASP A CA 1
ATOM 884 C C . ASP A 1 109 ? 23.409 5.421 -33.058 1.00 58.50 109 ASP A C 1
ATOM 886 O O . ASP A 1 109 ? 22.344 5.525 -32.431 1.00 58.50 109 ASP A O 1
ATOM 890 N N . GLU A 1 110 ? 23.823 6.344 -33.922 1.00 59.38 110 GLU A N 1
ATOM 891 C CA . GLU A 1 110 ? 23.064 7.510 -34.355 1.00 59.38 110 GLU A CA 1
ATOM 892 C C . GLU A 1 110 ? 21.892 7.062 -35.237 1.00 59.38 110 GLU A C 1
ATOM 894 O O . GLU A 1 110 ? 21.973 7.028 -36.457 1.00 59.38 110 GLU A O 1
ATOM 899 N N . SER A 1 111 ? 20.762 6.732 -34.612 1.00 60.41 111 SER A N 1
ATOM 900 C CA . SER A 1 111 ? 19.429 6.846 -35.218 1.00 60.41 111 SER A CA 1
ATOM 901 C C . SER A 1 111 ? 19.293 6.390 -36.683 1.00 60.41 111 SER A C 1
ATOM 903 O O . SER A 1 111 ? 19.005 7.198 -37.562 1.00 60.41 111 SER A O 1
ATOM 905 N N . ALA A 1 112 ? 19.295 5.085 -36.937 1.00 53.59 112 ALA A N 1
ATOM 906 C CA . ALA A 1 112 ? 18.275 4.572 -37.840 1.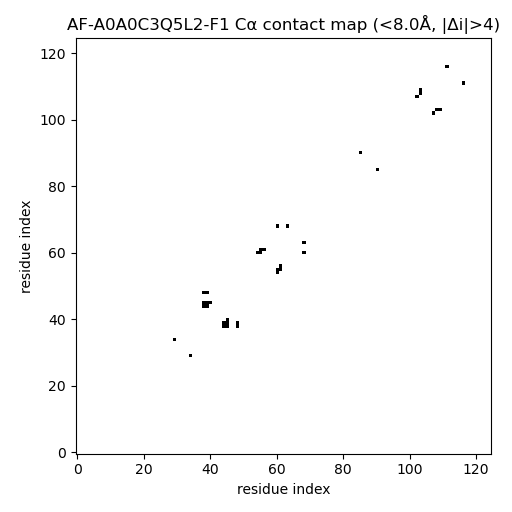00 53.59 112 ALA A CA 1
ATOM 907 C C . ALA A 1 112 ? 17.048 4.270 -36.967 1.00 53.59 112 ALA A C 1
ATOM 909 O O . ALA A 1 112 ? 17.047 3.263 -36.245 1.00 53.59 112 ALA A O 1
ATOM 910 N N . PRO A 1 113 ? 16.007 5.131 -36.927 1.00 62.84 113 PRO A N 1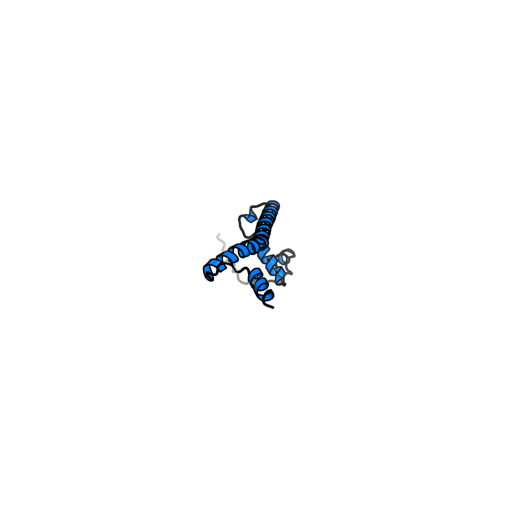
ATOM 911 C CA . PRO A 1 113 ? 14.747 4.701 -36.338 1.00 62.84 113 PRO A CA 1
ATOM 912 C C . PRO A 1 113 ? 14.387 3.384 -37.025 1.00 62.84 113 PRO A C 1
ATOM 914 O O . PRO A 1 113 ? 14.501 3.290 -38.242 1.00 62.84 113 PRO A O 1
ATOM 917 N N . LEU A 1 114 ? 14.001 2.350 -36.272 1.00 64.25 114 LEU A N 1
ATOM 918 C CA . LEU A 1 114 ? 13.687 1.037 -36.857 1.00 64.25 114 LEU A CA 1
ATOM 919 C C . LEU A 1 114 ? 12.733 1.181 -38.052 1.00 64.25 114 LEU A C 1
ATOM 921 O O . LEU A 1 114 ? 12.886 0.491 -39.046 1.00 64.25 114 LEU A O 1
ATOM 925 N N . VAL A 1 115 ? 11.829 2.162 -37.996 1.00 64.56 115 VAL A N 1
ATOM 926 C CA . VAL A 1 115 ? 10.952 2.572 -39.100 1.00 64.56 115 VAL A CA 1
ATOM 927 C C . VAL A 1 115 ? 11.693 2.934 -40.405 1.00 64.56 115 VAL A C 1
ATOM 929 O O . VAL A 1 115 ? 11.225 2.539 -41.466 1.00 64.56 115 VAL A O 1
ATOM 932 N N . MET A 1 116 ? 12.845 3.617 -40.351 1.00 65.50 116 MET A N 1
ATOM 933 C CA . MET A 1 116 ? 13.693 3.903 -41.521 1.00 65.50 116 MET A CA 1
ATOM 934 C C . MET A 1 116 ? 14.424 2.656 -42.024 1.00 65.50 116 MET A C 1
ATOM 936 O O . MET A 1 116 ? 14.541 2.462 -43.229 1.00 65.50 116 MET A O 1
ATOM 940 N N . LEU A 1 117 ? 14.869 1.779 -41.120 1.00 67.44 117 LEU A N 1
ATOM 941 C CA . LEU A 1 117 ? 15.490 0.504 -41.497 1.00 67.44 117 LEU A CA 1
ATOM 942 C C . LEU A 1 117 ? 14.497 -0.416 -42.220 1.00 67.44 117 LEU A C 1
ATOM 944 O O . LEU A 1 117 ? 14.840 -1.010 -43.238 1.00 67.44 117 LEU A O 1
ATOM 948 N N . TRP A 1 118 ? 13.248 -0.486 -41.748 1.00 65.31 118 TRP A N 1
ATOM 949 C CA . TRP A 1 118 ? 12.189 -1.256 -42.406 1.00 65.31 118 TRP A CA 1
ATOM 950 C C . TRP A 1 118 ? 11.758 -0.640 -43.742 1.00 65.31 118 TRP A C 1
ATOM 952 O O . TRP A 1 118 ? 11.506 -1.388 -44.682 1.00 65.31 118 TRP A O 1
ATOM 962 N N . SER A 1 119 ? 11.722 0.694 -43.873 1.00 69.00 119 SER A N 1
ATOM 963 C CA . SER A 1 119 ? 11.450 1.331 -45.172 1.00 69.00 119 SER A CA 1
ATOM 964 C C . SER A 1 119 ? 12.579 1.123 -46.179 1.00 69.00 119 SER A C 1
ATOM 966 O O . SER A 1 119 ? 12.313 0.966 -47.364 1.00 69.00 119 SER A O 1
ATOM 968 N N . GLN A 1 120 ? 13.830 1.092 -45.714 1.00 72.81 120 GLN A N 1
ATOM 969 C CA . GLN A 1 120 ? 14.990 0.859 -46.571 1.00 72.81 120 GLN A CA 1
ATOM 970 C C . GLN A 1 120 ? 15.092 -0.612 -47.000 1.00 72.81 120 GLN A C 1
ATOM 972 O O . GLN A 1 120 ? 15.387 -0.887 -48.153 1.00 72.81 120 GLN A O 1
ATOM 977 N N . ALA A 1 121 ? 14.755 -1.559 -46.121 1.00 72.50 121 ALA A N 1
ATOM 978 C CA . ALA A 1 121 ? 14.732 -2.986 -46.452 1.00 72.50 121 ALA A CA 1
ATOM 979 C C . ALA A 1 121 ? 13.583 -3.386 -47.400 1.00 72.50 121 ALA A C 1
ATOM 981 O O . ALA A 1 121 ? 13.724 -4.337 -48.161 1.00 72.50 121 ALA A O 1
ATOM 982 N N . LEU A 1 122 ? 12.451 -2.676 -47.361 1.00 76.75 122 LEU A N 1
ATOM 983 C CA . LEU A 1 122 ? 11.322 -2.895 -48.276 1.00 76.75 122 LEU A CA 1
ATOM 984 C C . LEU A 1 122 ? 11.476 -2.176 -49.626 1.00 76.75 122 LEU A C 1
ATOM 986 O O . LEU A 1 122 ? 10.767 -2.527 -50.560 1.00 76.75 122 LEU A O 1
ATOM 990 N N . GLY A 1 123 ? 12.358 -1.176 -49.728 1.00 73.25 123 GLY A N 1
ATOM 991 C CA . GLY A 1 123 ? 12.632 -0.454 -50.978 1.00 73.25 123 GLY A CA 1
ATOM 992 C C . GLY A 1 123 ? 13.627 -1.149 -51.915 1.00 73.25 123 GLY A C 1
ATOM 993 O O . GLY A 1 123 ? 13.758 -0.735 -53.061 1.00 73.25 123 GLY A O 1
ATOM 994 N N . GLU A 1 124 ? 14.315 -2.188 -51.436 1.00 68.50 124 GLU A N 1
ATOM 995 C CA . GLU A 1 124 ? 15.329 -2.965 -52.173 1.00 68.50 124 GLU A CA 1
ATOM 996 C C . GLU A 1 124 ? 14.773 -4.294 -52.747 1.00 68.50 124 GLU A C 1
ATOM 998 O O . GLU A 1 124 ? 15.538 -5.130 -53.230 1.00 68.50 124 GLU A O 1
ATOM 1003 N N . LEU A 1 125 ? 13.450 -4.506 -52.680 1.00 57.06 125 LEU A N 1
ATOM 1004 C CA . LEU A 1 125 ? 12.704 -5.645 -53.247 1.00 57.06 125 LEU A CA 1
ATOM 1005 C C . LEU A 1 125 ? 11.842 -5.189 -54.428 1.00 57.06 125 LEU A C 1
ATOM 1007 O O . LEU A 1 125 ? 11.796 -5.938 -55.430 1.00 57.06 125 LEU A O 1
#

Foldseek 3Di:
DDDDDDDDDDDDDDPDPVPPPPDPPPPDPPDPVNVVLDQDPDPVSNVVSVVVVVCCPPVVSVVDDPVVSVVVVVVVVVVVVVVVCCCVPVVVVVCVVVVVVVCCVPVVDDDPPVVVVVVVVVVVD

Sequence (125 aa):
MTTKRTPTRYDAGSPSESQLSTRPLRTNPPLLGDLSNRPPAGTIDRWIWQKRMWVESTSAMTMLEPWEKLLVCVVFTLIMTTFAFGIFHYLPHHLHVIYGRAKYYLLGDESAPLVMLWSQALGEL

InterPro domains:
  IPR024512 Small subunit of serine palmitoyltransferase-like [PF11779] (46-96)

Radius of gyration: 40.42 Å; Cα contacts (8 Å, |Δi|>4): 19; chains: 1; bounding box: 47×43×152 Å

Nearest PDB structures (foldseek):
  6pfj-assembly1_T  TM=4.424E-01  e=8.470E+00  Streptomyces venezuelae ATCC 10712

Mean predicted aligned error: 18.97 Å

Organism: NCBI:txid1051891

Solvent-accessible surface area (backbone atoms only — not comparable to full-atom values): 8017 Å² total; per-residue (Å²): 141,85,84,89,82,82,84,83,80,88,75,82,84,82,94,68,80,87,76,81,81,76,74,74,79,71,81,65,76,72,54,80,73,60,63,74,75,52,79,50,92,47,74,66,51,34,51,53,48,50,53,50,51,53,60,59,63,42,75,66,59,66,73,43,53,80,65,55,52,50,51,52,52,51,53,51,51,52,51,51,49,50,49,51,50,44,47,70,61,49,44,62,59,52,46,55,60,49,47,57,50,50,46,39,73,73,66,69,59,86,74,71,53,66,70,56,53,53,52,55,63,62,70,78,113

Secondary structure (DSSP, 8-state):
--------------TTGGGSS------PPPPTTTTTTSPPSSHHHHHHHHHHHHHHHSTTTTTS-HHHHHHHHHHHHHHHHHHHHHHHHHHHHHHHHHHHHHHHHHH------HHHHHHHHHTT-